Protein AF-A0A6A4FG09-F1 (afdb_monomer_lite)

Secondary structure (DSSP, 8-state):
----------------TT--HHHHHHHHHHHHHH-TTSS-GGGSPEEES--SSHHHHHHHSSTT--EEE-GGGTTS--

pLDDT: mean 78.3, std 13.07, range [40.34, 91.38]

Structure (mmCIF, N/CA/C/O backbone):
data_AF-A0A6A4FG09-F1
#
_entry.id   AF-A0A6A4FG09-F1
#
loop_
_atom_site.group_PDB
_atom_site.id
_atom_site.type_symbol
_atom_site.label_atom_id
_atom_site.label_alt_id
_atom_site.label_comp_id
_atom_site.label_asym_id
_atom_site.label_entity_id
_atom_site.label_seq_id
_atom_site.pdbx_PDB_ins_code
_atom_site.Cartn_x
_atom_site.Cartn_y
_atom_site.Cartn_z
_atom_site.occupancy
_atom_site.B_iso_or_equiv
_atom_site.auth_seq_id
_atom_site.auth_comp_id
_atom_site.auth_asym_id
_atom_site.auth_atom_id
_atom_site.pdbx_PDB_model_num
ATOM 1 N N . MET A 1 1 ? -29.542 3.509 4.114 1.00 43.19 1 MET A N 1
ATOM 2 C CA . MET A 1 1 ? -28.425 4.291 4.681 1.00 43.19 1 MET A CA 1
ATOM 3 C C . MET A 1 1 ? -28.009 5.319 3.645 1.00 43.19 1 MET A C 1
ATOM 5 O O . MET A 1 1 ? -27.461 4.933 2.626 1.00 43.19 1 MET A O 1
ATOM 9 N N . THR A 1 2 ? -28.319 6.598 3.848 1.00 55.28 2 THR A N 1
ATOM 10 C CA . THR A 1 2 ? -27.792 7.694 3.016 1.00 55.28 2 THR A CA 1
ATOM 11 C C . THR A 1 2 ? -26.471 8.159 3.625 1.00 55.28 2 THR A C 1
ATOM 13 O O . THR A 1 2 ? -26.366 9.265 4.147 1.00 55.28 2 THR A O 1
ATOM 16 N N . GLY A 1 3 ? -25.490 7.255 3.678 1.00 56.34 3 GLY A N 1
ATOM 17 C CA . GLY A 1 3 ? -24.134 7.631 4.054 1.00 56.34 3 GLY A CA 1
ATOM 18 C C . GLY A 1 3 ? -23.549 8.426 2.898 1.00 56.34 3 GLY A C 1
ATOM 19 O O . GLY A 1 3 ? -23.458 7.902 1.791 1.00 56.34 3 GLY A O 1
ATOM 20 N N . ALA A 1 4 ? -23.215 9.695 3.118 1.00 68.38 4 ALA A N 1
ATOM 21 C CA . ALA A 1 4 ? -22.418 10.430 2.151 1.00 68.38 4 ALA A CA 1
ATOM 22 C C . ALA A 1 4 ? -21.055 9.731 2.072 1.00 68.38 4 ALA A C 1
ATOM 24 O O . AL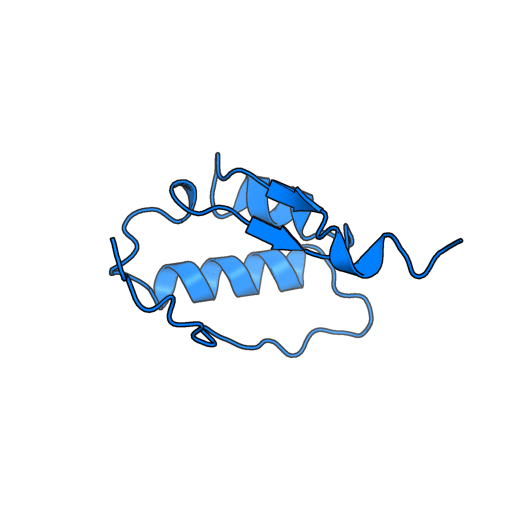A A 1 4 ? -20.279 9.783 3.024 1.00 68.38 4 ALA A O 1
ATOM 25 N N . ASN A 1 5 ? -20.793 9.024 0.973 1.00 76.56 5 ASN A N 1
ATOM 26 C CA . ASN A 1 5 ? -19.466 8.487 0.706 1.00 76.56 5 ASN A CA 1
ATOM 27 C C . ASN A 1 5 ? -18.534 9.683 0.510 1.00 76.56 5 ASN A C 1
ATOM 29 O O . ASN A 1 5 ? -18.679 10.431 -0.456 1.00 76.56 5 ASN A O 1
ATOM 33 N N . VAL A 1 6 ? -17.617 9.893 1.450 1.00 79.31 6 VAL A N 1
ATOM 34 C CA . VAL A 1 6 ? -16.619 10.956 1.356 1.00 79.31 6 VAL A CA 1
ATOM 35 C C . VAL A 1 6 ? -15.347 10.351 0.785 1.00 79.31 6 VAL A C 1
ATOM 37 O O . VAL A 1 6 ? -14.790 9.416 1.355 1.00 79.31 6 VAL A O 1
ATOM 40 N N . ILE A 1 7 ? -14.893 10.887 -0.345 1.00 83.00 7 ILE A N 1
ATOM 41 C CA . ILE A 1 7 ? -13.599 10.541 -0.930 1.00 83.00 7 ILE A CA 1
ATOM 42 C C . ILE A 1 7 ? -12.581 11.547 -0.403 1.00 83.00 7 ILE A C 1
ATOM 44 O O . ILE A 1 7 ? -12.741 12.752 -0.596 1.00 83.00 7 ILE A O 1
ATOM 48 N N . LEU A 1 8 ? -11.543 11.051 0.269 1.00 83.25 8 LEU A N 1
ATOM 49 C CA . LEU A 1 8 ? -10.461 11.862 0.820 1.00 83.25 8 LEU A CA 1
ATOM 50 C C . LEU A 1 8 ? -9.130 11.417 0.223 1.00 83.25 8 LEU A C 1
ATOM 52 O O . LEU A 1 8 ? -8.839 10.225 0.150 1.00 83.25 8 LEU A O 1
ATOM 56 N N . ILE A 1 9 ? -8.305 12.387 -0.163 1.00 87.19 9 ILE A N 1
ATOM 57 C CA . ILE A 1 9 ? -6.912 12.129 -0.525 1.00 87.19 9 ILE A CA 1
ATOM 58 C C . ILE A 1 9 ? -6.127 11.979 0.779 1.00 87.19 9 ILE A C 1
ATOM 60 O O . ILE A 1 9 ? -6.030 12.929 1.552 1.00 87.19 9 ILE A O 1
ATOM 64 N N . ILE A 1 10 ? -5.584 10.785 1.022 1.00 84.38 10 ILE A N 1
ATOM 65 C CA . ILE A 1 10 ? -4.859 10.458 2.263 1.00 84.38 10 ILE A CA 1
ATOM 66 C C . ILE A 1 10 ? -3.343 10.682 2.166 1.00 84.38 10 ILE A C 1
ATOM 68 O O . ILE A 1 10 ? -2.663 10.727 3.185 1.00 84.38 10 ILE A O 1
ATOM 72 N N . GLY A 1 11 ? -2.805 10.835 0.954 1.00 87.25 11 GLY A N 1
ATOM 73 C CA . GLY A 1 11 ? -1.382 11.059 0.724 1.00 87.25 11 GLY A CA 1
ATOM 74 C C . GLY A 1 11 ? -1.030 11.102 -0.759 1.00 87.25 11 GLY A C 1
ATOM 75 O O . GLY A 1 11 ? -1.828 10.710 -1.609 1.00 87.25 11 GLY A O 1
ATOM 76 N N . PHE A 1 12 ? 0.178 11.577 -1.057 1.00 90.06 12 PHE A N 1
ATOM 77 C CA . PHE A 1 12 ? 0.783 11.513 -2.385 1.00 90.06 12 PHE A CA 1
ATOM 78 C C . PHE A 1 12 ? 2.261 11.141 -2.255 1.00 90.06 12 PHE A C 1
ATOM 80 O O . PHE A 1 12 ? 2.905 11.465 -1.256 1.00 90.06 12 PHE A O 1
ATOM 87 N N . ALA A 1 13 ? 2.797 10.472 -3.271 1.00 86.69 13 ALA A N 1
ATOM 88 C CA . ALA A 1 13 ? 4.214 10.167 -3.387 1.00 86.69 13 ALA A CA 1
ATOM 89 C C . ALA A 1 13 ? 4.704 10.560 -4.779 1.00 86.69 13 ALA A C 1
ATOM 91 O O . ALA A 1 13 ? 3.976 10.431 -5.761 1.00 86.69 13 ALA A O 1
ATOM 92 N N . ILE A 1 14 ? 5.943 11.037 -4.846 1.00 86.12 14 ILE A N 1
ATOM 93 C CA . ILE A 1 14 ? 6.660 11.233 -6.103 1.00 86.12 14 ILE A CA 1
ATOM 94 C C . ILE A 1 14 ? 7.673 10.100 -6.171 1.00 86.12 14 ILE A C 1
ATOM 96 O O . ILE A 1 14 ? 8.635 10.083 -5.405 1.00 86.12 14 ILE A O 1
ATOM 100 N N . SER A 1 15 ? 7.403 9.129 -7.033 1.00 79.56 15 SER A N 1
ATOM 101 C CA . SER A 1 15 ? 8.274 7.985 -7.268 1.00 79.56 15 SER A CA 1
ATOM 102 C C . SER A 1 15 ? 9.252 8.271 -8.399 1.00 79.56 15 SER A C 1
ATOM 104 O O . SER A 1 15 ? 9.089 9.187 -9.214 1.00 79.56 15 SER A O 1
ATOM 106 N N . ASN A 1 16 ? 10.282 7.439 -8.468 1.00 76.56 16 ASN A N 1
ATOM 107 C CA . ASN A 1 16 ? 11.137 7.388 -9.641 1.00 76.56 16 ASN A CA 1
ATOM 108 C C . ASN A 1 16 ? 10.314 6.817 -10.812 1.00 76.56 16 ASN A C 1
ATOM 110 O O . ASN A 1 16 ? 9.362 6.073 -10.585 1.00 76.56 16 ASN A O 1
ATOM 114 N N . ALA A 1 17 ? 10.701 7.077 -12.067 1.00 70.06 17 ALA A N 1
ATOM 115 C CA . ALA A 1 17 ? 9.928 6.664 -13.255 1.00 70.06 17 ALA A CA 1
ATOM 116 C C . ALA A 1 17 ? 9.571 5.157 -13.325 1.00 70.06 17 ALA A C 1
ATOM 118 O O . ALA A 1 17 ? 8.714 4.756 -14.111 1.00 70.06 17 ALA A O 1
ATOM 119 N N . ALA A 1 18 ? 10.242 4.3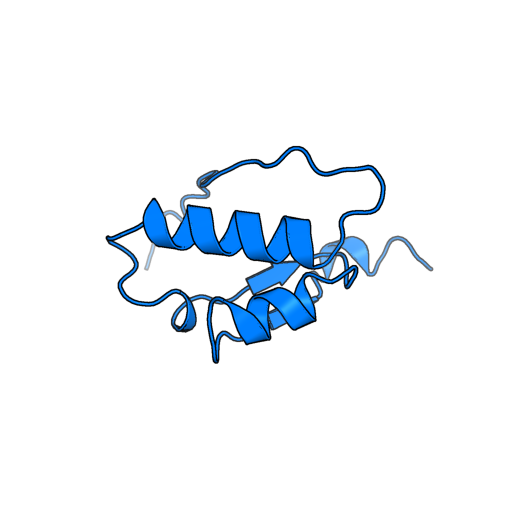21 -12.529 1.00 70.88 18 ALA A N 1
ATOM 120 C CA . ALA A 1 18 ? 10.018 2.887 -12.450 1.00 70.88 18 ALA A CA 1
ATOM 121 C C . ALA A 1 18 ? 8.859 2.459 -11.525 1.00 70.88 18 ALA A C 1
ATOM 123 O O . ALA A 1 18 ? 8.385 1.343 -11.724 1.00 70.88 18 ALA A O 1
ATOM 124 N N . GLU A 1 19 ? 8.416 3.287 -10.560 1.00 71.12 19 GLU A N 1
ATOM 125 C CA . GLU A 1 19 ? 7.392 2.934 -9.547 1.00 71.12 19 GLU A CA 1
ATOM 126 C C . GLU A 1 19 ? 7.612 1.522 -8.977 1.00 71.12 19 GLU A C 1
ATOM 128 O O . GLU A 1 19 ? 6.809 0.620 -9.200 1.00 71.12 19 GLU A O 1
ATOM 133 N N . ASN A 1 20 ? 8.751 1.283 -8.325 1.00 83.50 20 ASN A N 1
ATOM 134 C CA . ASN A 1 20 ? 9.133 -0.071 -7.923 1.00 83.50 20 ASN A CA 1
ATOM 135 C C . ASN A 1 20 ? 8.551 -0.467 -6.548 1.00 83.50 20 ASN A C 1
ATOM 137 O O . ASN A 1 20 ? 7.923 0.327 -5.848 1.00 83.50 20 ASN A O 1
ATOM 141 N N . GLY A 1 21 ? 8.773 -1.720 -6.141 1.00 87.06 21 GLY A N 1
ATOM 142 C CA . GLY A 1 21 ? 8.288 -2.218 -4.850 1.00 87.06 21 GLY A CA 1
ATOM 143 C C . GLY A 1 21 ? 8.860 -1.483 -3.630 1.00 87.06 21 GLY A C 1
ATOM 144 O O . GLY A 1 21 ? 8.200 -1.446 -2.596 1.00 87.06 21 GLY A O 1
ATOM 145 N N . ASP A 1 22 ? 10.047 -0.877 -3.718 1.00 89.31 22 ASP A N 1
ATOM 146 C CA . ASP A 1 22 ? 10.632 -0.128 -2.599 1.00 89.31 22 ASP A CA 1
ATOM 147 C C . ASP A 1 22 ? 9.910 1.205 -2.382 1.00 89.31 22 ASP A C 1
ATOM 149 O O . ASP A 1 22 ? 9.582 1.535 -1.240 1.00 89.31 22 ASP A O 1
ATOM 153 N N . ASP A 1 23 ? 9.570 1.910 -3.466 1.00 89.38 23 ASP A N 1
ATOM 154 C CA . ASP A 1 23 ? 8.768 3.138 -3.419 1.00 89.38 23 ASP A CA 1
ATOM 155 C C . ASP A 1 23 ? 7.392 2.861 -2.781 1.00 89.38 23 ASP A C 1
ATOM 157 O O . ASP A 1 23 ? 6.951 3.580 -1.878 1.00 89.38 23 ASP A O 1
ATOM 161 N N . TRP A 1 24 ? 6.739 1.762 -3.181 1.00 89.44 24 TRP A N 1
ATOM 162 C CA . TRP A 1 24 ? 5.460 1.334 -2.606 1.00 89.44 24 TRP A CA 1
ATOM 163 C C . TRP A 1 24 ? 5.576 0.898 -1.145 1.00 89.44 24 TRP A C 1
ATOM 165 O O . TRP A 1 24 ? 4.738 1.279 -0.324 1.00 89.44 24 TRP A O 1
ATOM 175 N N . ASN A 1 25 ? 6.612 0.132 -0.792 1.00 91.38 25 ASN A N 1
ATOM 176 C CA . ASN A 1 25 ? 6.862 -0.276 0.592 1.00 91.38 25 ASN A CA 1
ATOM 177 C C . ASN A 1 25 ? 7.035 0.945 1.497 1.00 91.38 25 ASN A C 1
ATOM 179 O O . ASN A 1 25 ? 6.449 1.002 2.581 1.00 91.38 25 ASN A O 1
ATOM 183 N N . TRP A 1 26 ? 7.819 1.927 1.050 1.00 90.56 26 TRP A N 1
ATOM 184 C CA . TRP A 1 26 ? 8.027 3.171 1.777 1.00 90.56 26 TRP A CA 1
ATOM 185 C C . TRP A 1 26 ? 6.715 3.944 1.943 1.00 90.56 26 TRP A C 1
ATOM 187 O O . TRP A 1 26 ? 6.363 4.306 3.068 1.00 90.56 26 TRP A O 1
ATOM 197 N N . PHE A 1 27 ? 5.956 4.141 0.861 1.00 90.88 27 PHE A N 1
ATOM 198 C CA . PHE A 1 27 ? 4.713 4.909 0.903 1.00 90.88 27 PHE A CA 1
ATOM 199 C C . PHE A 1 27 ? 3.658 4.271 1.814 1.00 90.88 27 PHE A C 1
ATOM 201 O O . PHE A 1 27 ? 3.068 4.956 2.653 1.00 90.88 27 PHE A O 1
ATOM 208 N N . LEU A 1 28 ? 3.451 2.954 1.710 1.00 89.44 28 LEU A N 1
ATOM 209 C CA . LEU A 1 28 ? 2.514 2.226 2.570 1.00 89.44 28 LEU A CA 1
ATOM 210 C C . LEU A 1 28 ? 2.948 2.277 4.040 1.00 89.44 28 LEU A C 1
ATOM 212 O O . LEU A 1 28 ? 2.105 2.454 4.919 1.00 89.44 28 LEU A O 1
ATOM 216 N N . SER A 1 29 ? 4.255 2.197 4.311 1.00 89.75 29 SER A N 1
ATOM 217 C CA . SER A 1 29 ? 4.783 2.303 5.678 1.00 89.75 29 SER A CA 1
ATOM 218 C C . SER A 1 29 ? 4.523 3.694 6.261 1.00 89.75 29 SER A C 1
ATOM 220 O O . SER A 1 29 ? 3.996 3.812 7.365 1.00 89.75 29 SER A O 1
ATOM 222 N N . LYS A 1 30 ? 4.796 4.758 5.493 1.00 90.50 30 LYS A N 1
ATOM 223 C CA . LYS A 1 30 ? 4.525 6.144 5.911 1.00 90.50 30 LYS A CA 1
ATOM 224 C C . LYS A 1 30 ? 3.040 6.420 6.100 1.00 90.50 30 LYS A C 1
ATOM 226 O O . LYS A 1 30 ? 2.666 7.115 7.039 1.00 90.50 30 LYS A O 1
ATOM 231 N N . THR A 1 31 ? 2.200 5.834 5.255 1.00 87.81 31 THR A N 1
ATOM 232 C CA . THR A 1 31 ? 0.743 5.916 5.390 1.00 87.81 31 THR A CA 1
ATOM 233 C C . THR A 1 31 ? 0.278 5.242 6.684 1.00 87.81 31 THR A C 1
ATOM 235 O O . THR A 1 31 ? -0.520 5.823 7.412 1.00 87.81 31 THR A O 1
ATOM 238 N N . SER A 1 32 ? 0.822 4.065 7.021 1.00 84.31 32 SER A N 1
ATOM 239 C CA . SER A 1 32 ? 0.522 3.375 8.285 1.00 84.31 32 SER A CA 1
ATOM 240 C C . SER A 1 32 ? 0.913 4.203 9.509 1.00 84.31 32 SER A C 1
ATOM 242 O O . SER A 1 32 ? 0.156 4.267 10.471 1.00 84.31 32 SER A O 1
ATOM 244 N N . GLU A 1 33 ? 2.092 4.829 9.478 1.00 86.06 33 GLU A N 1
ATOM 245 C CA . GLU A 1 33 ? 2.581 5.693 10.560 1.00 86.06 33 GLU A CA 1
ATOM 246 C C . GLU A 1 33 ? 1.707 6.950 10.726 1.00 86.06 33 GLU A C 1
ATOM 248 O O . GLU A 1 33 ? 1.448 7.385 11.848 1.00 86.06 33 GLU A O 1
ATOM 253 N N . ALA A 1 34 ? 1.251 7.539 9.615 1.00 87.06 34 ALA A N 1
ATOM 254 C CA . ALA A 1 34 ? 0.487 8.786 9.603 1.00 87.06 34 ALA A CA 1
ATOM 255 C C . ALA A 1 34 ? -1.007 8.610 9.922 1.00 87.06 34 ALA A C 1
ATOM 257 O O . ALA A 1 34 ? -1.672 9.587 10.272 1.00 87.06 34 ALA A O 1
ATOM 258 N N . LEU A 1 35 ? -1.540 7.387 9.815 1.00 83.12 35 LEU A N 1
ATOM 259 C CA . LEU A 1 35 ? -2.950 7.066 10.052 1.00 83.12 35 LEU A CA 1
ATOM 260 C C . LEU A 1 35 ? -3.127 6.158 11.283 1.00 83.12 35 LEU A C 1
ATOM 262 O O . LEU A 1 35 ? -3.650 5.052 11.156 1.00 83.12 35 LEU A O 1
ATOM 266 N N . PRO A 1 36 ? -2.772 6.615 12.500 1.00 74.75 36 PRO A N 1
ATOM 267 C CA . PRO A 1 36 ? -2.869 5.799 13.714 1.00 74.75 36 PRO A CA 1
ATOM 268 C C . PRO A 1 36 ? -4.315 5.435 14.088 1.00 74.75 36 PRO A C 1
ATOM 270 O O . PRO A 1 36 ? -4.540 4.531 14.888 1.00 74.75 36 PRO A O 1
ATOM 273 N N . CYS A 1 37 ? -5.307 6.137 13.525 1.00 73.12 37 CYS A N 1
ATOM 274 C CA . CYS A 1 37 ? -6.723 5.807 13.677 1.00 73.12 37 CYS A CA 1
ATOM 275 C C . CYS A 1 37 ? -7.141 4.559 12.887 1.00 73.12 37 CYS A C 1
ATOM 277 O O . CYS A 1 37 ? -8.173 3.967 13.196 1.00 73.12 37 CYS A O 1
ATOM 279 N N . ILE A 1 38 ? -6.346 4.147 11.898 1.00 73.25 38 ILE A N 1
ATOM 280 C CA . ILE A 1 38 ? -6.501 2.876 11.204 1.00 73.25 38 ILE A CA 1
ATOM 281 C C . ILE A 1 38 ? -5.563 1.901 11.907 1.00 73.25 38 ILE A C 1
ATOM 283 O O . ILE A 1 38 ? -4.399 1.749 11.550 1.00 73.25 38 ILE A O 1
ATOM 287 N N . SER A 1 39 ? -6.079 1.276 12.966 1.00 63.88 39 SER A N 1
ATOM 288 C CA . SER A 1 39 ? -5.320 0.404 13.871 1.00 63.88 39 SER A CA 1
ATOM 289 C C . SER A 1 39 ? -4.622 -0.759 13.169 1.00 63.88 39 SER A C 1
ATOM 291 O O . SER A 1 39 ? -3.643 -1.290 13.691 1.00 63.88 39 SER A O 1
ATOM 293 N N . ASN A 1 40 ? -5.111 -1.153 11.993 1.00 75.00 40 ASN A N 1
ATOM 294 C CA . ASN A 1 40 ? -4.477 -2.152 11.159 1.00 75.00 40 ASN A CA 1
ATOM 295 C C . ASN A 1 40 ? -4.782 -1.876 9.684 1.00 75.00 40 ASN A C 1
ATOM 297 O O . ASN A 1 40 ? -5.927 -1.981 9.249 1.00 75.00 40 ASN A O 1
ATOM 301 N N . LEU A 1 41 ? -3.757 -1.563 8.889 1.00 76.38 41 LEU A N 1
ATOM 302 C CA . LEU A 1 41 ? -3.934 -1.424 7.442 1.00 76.38 41 LEU A CA 1
ATOM 303 C C . LEU A 1 41 ? -4.425 -2.729 6.783 1.00 76.38 41 LEU A C 1
ATOM 305 O O . LEU A 1 41 ? -4.966 -2.665 5.684 1.00 76.38 41 LEU A O 1
ATOM 309 N N . ALA A 1 42 ? -4.282 -3.894 7.431 1.00 80.19 42 ALA A N 1
ATOM 310 C CA . ALA A 1 42 ? -4.843 -5.153 6.932 1.00 80.19 42 ALA A CA 1
ATOM 311 C C . ALA A 1 42 ? -6.382 -5.183 6.910 1.00 80.19 42 ALA A C 1
ATOM 313 O O . ALA A 1 42 ? -6.959 -5.998 6.194 1.00 80.19 42 ALA A O 1
ATOM 314 N N . ASP A 1 43 ? -7.040 -4.277 7.638 1.00 83.00 43 ASP A N 1
ATOM 315 C CA . ASP A 1 43 ? -8.499 -4.132 7.620 1.00 83.00 43 ASP A CA 1
ATOM 316 C C . ASP A 1 43 ? -8.987 -3.340 6.391 1.00 83.00 43 ASP A C 1
ATOM 318 O O . ASP A 1 43 ? -10.191 -3.230 6.147 1.00 83.00 43 ASP A O 1
ATOM 322 N N . LEU A 1 44 ? -8.063 -2.768 5.610 1.00 85.62 44 LEU A N 1
ATOM 323 C CA . LEU A 1 44 ? -8.373 -2.005 4.409 1.00 85.62 44 LEU A CA 1
ATOM 324 C C . LEU A 1 44 ? -8.341 -2.876 3.157 1.00 85.62 44 LEU A C 1
ATOM 326 O O . LEU A 1 44 ? -7.568 -3.824 3.036 1.00 85.62 44 LEU A O 1
ATOM 330 N N . PHE A 1 45 ? -9.138 -2.475 2.170 1.00 87.75 45 PHE A N 1
ATOM 331 C CA . PHE A 1 45 ? -9.066 -3.013 0.820 1.00 87.75 45 PHE A CA 1
ATOM 332 C C . PHE A 1 45 ? -8.210 -2.111 -0.065 1.00 87.75 45 PHE A C 1
ATOM 334 O O . PHE A 1 45 ? -8.486 -0.916 -0.187 1.00 87.75 45 PHE A O 1
ATOM 341 N N . PHE A 1 46 ? -7.198 -2.687 -0.710 1.00 88.50 46 P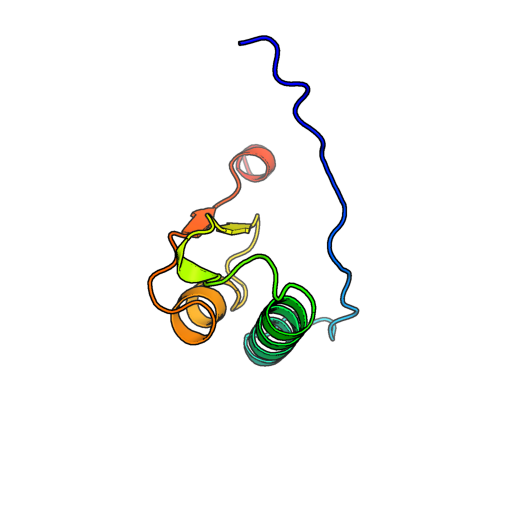HE A N 1
ATOM 342 C CA . PHE A 1 46 ? -6.331 -1.968 -1.639 1.00 88.50 46 PHE A CA 1
ATOM 343 C C . PHE A 1 46 ? -6.742 -2.238 -3.083 1.00 88.50 46 PHE A C 1
ATOM 345 O O . PHE A 1 46 ? -7.038 -3.368 -3.473 1.00 88.50 46 PHE A O 1
ATOM 352 N N . MET A 1 47 ? -6.725 -1.187 -3.898 1.00 88.81 47 MET A N 1
ATOM 353 C CA . MET A 1 47 ? -7.027 -1.272 -5.319 1.00 88.81 47 MET A CA 1
ATOM 354 C C . MET A 1 47 ? -6.051 -0.408 -6.112 1.00 88.81 47 MET A C 1
ATOM 356 O O . MET A 1 47 ? -5.816 0.741 -5.744 1.00 88.81 47 MET A O 1
ATOM 360 N N . SER A 1 48 ? -5.494 -0.943 -7.198 1.00 86.50 48 SER A N 1
ATOM 361 C CA . SER A 1 48 ? -4.631 -0.186 -8.113 1.00 86.50 48 SER A CA 1
ATOM 362 C C . SER A 1 48 ? -4.790 -0.666 -9.551 1.00 86.50 48 SER A C 1
ATOM 364 O O . SER A 1 48 ? -5.119 -1.816 -9.814 1.00 86.50 48 SER A O 1
ATOM 366 N N . ASP A 1 49 ? -4.602 0.249 -10.489 1.00 79.75 49 ASP A N 1
ATOM 367 C CA . ASP A 1 49 ? -4.572 0.032 -11.933 1.00 79.75 49 ASP A CA 1
ATOM 368 C C . ASP A 1 49 ? -3.298 -0.675 -12.424 1.00 79.75 49 ASP A C 1
ATOM 370 O O . ASP A 1 49 ? -3.276 -1.193 -13.540 1.00 79.75 49 ASP A O 1
ATOM 374 N N . ARG A 1 50 ? -2.240 -0.720 -11.605 1.00 69.88 50 ARG A N 1
ATOM 375 C CA . ARG A 1 50 ? -0.928 -1.267 -11.970 1.00 69.88 50 ARG A CA 1
ATOM 376 C C . ARG A 1 50 ? -0.504 -2.374 -11.020 1.00 69.88 50 ARG A C 1
ATOM 378 O O . ARG A 1 50 ? -0.639 -2.248 -9.814 1.00 69.88 50 ARG A O 1
ATOM 385 N N . ASP A 1 51 ? 0.146 -3.400 -11.563 1.00 68.50 51 ASP A N 1
ATOM 386 C CA . ASP A 1 51 ? 0.860 -4.423 -10.785 1.00 68.50 51 ASP A CA 1
ATOM 387 C C . ASP A 1 51 ? 2.389 -4.213 -10.825 1.00 68.50 51 ASP A C 1
ATOM 389 O O . ASP A 1 51 ? 3.187 -5.146 -10.888 1.00 68.50 51 ASP A O 1
ATOM 393 N N . LYS A 1 52 ? 2.847 -2.953 -10.848 1.00 72.81 52 LYS A N 1
ATOM 394 C CA . LYS A 1 52 ? 4.283 -2.623 -10.811 1.00 72.81 52 LYS A CA 1
ATOM 395 C C . LYS A 1 52 ? 4.782 -2.599 -9.368 1.00 72.81 52 LYS A C 1
ATOM 397 O O . LYS A 1 52 ? 5.087 -1.558 -8.814 1.00 72.81 52 LYS A O 1
ATOM 402 N N . GLY A 1 53 ? 4.793 -3.751 -8.706 1.00 78.94 53 GLY A N 1
ATOM 403 C CA . GLY A 1 53 ? 5.339 -3.871 -7.350 1.00 78.94 53 GLY A CA 1
ATOM 404 C C . GLY A 1 53 ? 4.393 -3.472 -6.211 1.00 78.94 53 GLY A C 1
ATOM 405 O O . GLY A 1 53 ? 4.674 -3.829 -5.072 1.00 78.94 53 GLY A O 1
ATOM 406 N N . ILE A 1 54 ? 3.241 -2.851 -6.480 1.00 86.44 54 ILE A N 1
ATOM 407 C CA . ILE A 1 54 ? 2.265 -2.544 -5.424 1.00 86.44 54 ILE A CA 1
ATOM 408 C C . ILE A 1 54 ? 1.655 -3.809 -4.804 1.00 86.44 54 ILE A C 1
ATOM 410 O O . ILE A 1 54 ? 1.554 -3.892 -3.584 1.00 86.44 54 ILE A O 1
ATOM 414 N N . THR A 1 55 ? 1.321 -4.835 -5.598 1.00 86.69 55 THR A N 1
ATOM 415 C CA . THR A 1 55 ? 0.768 -6.099 -5.079 1.00 86.69 55 THR A CA 1
ATOM 416 C C . THR A 1 55 ? 1.710 -6.782 -4.082 1.00 86.69 55 THR A C 1
ATOM 418 O O . THR A 1 55 ? 1.264 -7.108 -2.976 1.00 86.69 55 THR A O 1
ATOM 421 N N . PRO A 1 56 ? 3.008 -7.009 -4.390 1.00 87.06 56 PRO A N 1
ATOM 422 C CA . PRO A 1 56 ? 3.923 -7.568 -3.399 1.00 87.06 56 PRO A CA 1
ATOM 423 C C . PRO A 1 56 ? 4.149 -6.634 -2.199 1.00 87.06 56 PRO A C 1
ATOM 425 O O . PRO A 1 56 ? 4.336 -7.137 -1.091 1.00 87.06 56 PRO A O 1
ATOM 428 N N . SER A 1 57 ? 4.075 -5.310 -2.368 1.00 90.25 57 SER A N 1
ATOM 429 C CA . SER A 1 57 ? 4.186 -4.353 -1.258 1.00 90.25 57 SER A CA 1
ATOM 430 C C . SER A 1 57 ? 2.987 -4.377 -0.310 1.00 90.25 57 SER A C 1
ATOM 432 O O . SER A 1 57 ? 3.178 -4.389 0.906 1.00 90.25 57 SER A O 1
ATOM 434 N N . VAL A 1 58 ? 1.761 -4.482 -0.832 1.00 89.31 58 VAL A N 1
ATOM 435 C CA . VAL A 1 58 ? 0.541 -4.662 -0.025 1.00 89.31 58 VAL A CA 1
ATOM 436 C C . VAL A 1 58 ? 0.598 -5.984 0.745 1.00 89.31 58 VAL A C 1
ATOM 438 O O . VAL A 1 58 ? 0.244 -6.041 1.913 1.00 89.31 58 VAL A O 1
ATOM 441 N N . ARG A 1 59 ? 1.153 -7.054 0.167 1.00 85.62 59 ARG A N 1
ATOM 442 C CA . ARG A 1 59 ? 1.343 -8.316 0.910 1.00 85.62 59 ARG A CA 1
ATOM 443 C C . ARG A 1 59 ? 2.392 -8.225 2.023 1.00 85.62 59 ARG A C 1
ATOM 445 O O . ARG A 1 59 ? 2.379 -9.061 2.925 1.00 85.62 59 ARG A O 1
ATOM 452 N N . ARG A 1 60 ? 3.315 -7.262 1.940 1.00 85.88 60 ARG A N 1
ATOM 453 C CA . ARG A 1 60 ? 4.440 -7.104 2.872 1.00 85.88 60 ARG A CA 1
ATOM 454 C C . ARG A 1 60 ? 4.146 -6.126 4.005 1.00 85.88 60 ARG A C 1
ATOM 456 O O . ARG A 1 60 ? 4.501 -6.430 5.137 1.00 85.88 60 ARG A O 1
ATOM 463 N N . VAL A 1 61 ? 3.599 -4.950 3.699 1.00 85.88 61 VAL A N 1
ATOM 464 C CA . VAL A 1 61 ? 3.431 -3.870 4.682 1.00 85.88 61 VAL A CA 1
ATOM 465 C C . VAL A 1 61 ? 2.110 -4.048 5.438 1.00 85.88 61 VAL A C 1
ATOM 467 O O . VAL A 1 61 ? 2.154 -4.349 6.630 1.00 85.88 61 VAL A O 1
ATOM 470 N N . PRO A 1 62 ? 0.938 -3.980 4.785 1.00 82.44 62 PRO A N 1
ATOM 471 C CA . PRO A 1 62 ? -0.317 -4.373 5.407 1.00 82.44 62 PRO A CA 1
ATOM 472 C C . PRO A 1 62 ? -0.535 -5.888 5.256 1.00 82.44 62 PRO A C 1
ATOM 474 O O . PRO A 1 62 ? -1.350 -6.345 4.456 1.00 82.44 62 PRO A O 1
ATOM 477 N N . VAL A 1 63 ? 0.229 -6.688 6.010 1.00 80.31 63 VAL A N 1
ATOM 478 C CA . VAL A 1 63 ? 0.193 -8.160 5.924 1.00 80.31 63 VAL A CA 1
ATOM 479 C C . VAL A 1 63 ? -1.239 -8.679 6.076 1.00 80.31 63 VAL A C 1
ATOM 481 O O . VAL A 1 63 ? -1.862 -8.519 7.121 1.00 80.31 63 VAL A O 1
ATOM 484 N N . GLY A 1 64 ? -1.742 -9.342 5.032 1.00 79.50 64 GLY A N 1
ATOM 485 C CA . GLY A 1 64 ? -3.089 -9.918 5.004 1.00 79.50 64 GLY A CA 1
ATOM 486 C C . GLY A 1 64 ? -4.171 -9.022 4.397 1.00 79.50 64 GLY A C 1
ATOM 487 O O . GLY A 1 64 ? -5.297 -9.492 4.247 1.00 79.50 64 GLY A O 1
ATOM 488 N N . ALA A 1 65 ? -3.848 -7.789 3.992 1.00 86.56 65 ALA A N 1
ATOM 489 C CA . ALA A 1 65 ? -4.811 -6.921 3.325 1.00 86.56 65 ALA A CA 1
ATOM 490 C C . ALA A 1 65 ? -5.258 -7.499 1.969 1.00 86.56 65 ALA A C 1
ATOM 492 O O . ALA A 1 65 ? -4.412 -7.922 1.166 1.00 86.56 65 ALA A O 1
ATOM 493 N N . PRO A 1 66 ? -6.565 -7.489 1.661 1.00 86.75 66 PRO A N 1
ATOM 494 C CA . PRO A 1 66 ? -7.048 -7.824 0.331 1.00 86.75 66 PRO A CA 1
ATOM 495 C C . PRO A 1 66 ? -6.600 -6.778 -0.704 1.00 86.75 66 PRO A C 1
ATOM 497 O O . PRO A 1 66 ? -6.615 -5.572 -0.452 1.00 86.75 66 PRO A O 1
ATOM 500 N N . PHE A 1 67 ? -6.231 -7.259 -1.893 1.00 87.62 67 PHE A N 1
ATOM 501 C CA . PHE A 1 67 ? -5.839 -6.441 -3.041 1.00 87.62 67 PHE A CA 1
ATOM 50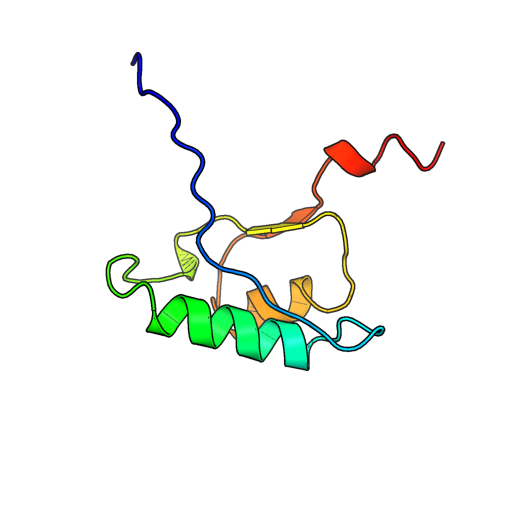2 C C . PHE A 1 67 ? -6.616 -6.860 -4.292 1.00 87.62 67 PHE A C 1
ATOM 504 O O . PHE A 1 67 ? -6.787 -8.057 -4.536 1.00 87.62 67 PHE A O 1
ATOM 511 N N . SER A 1 68 ? -7.023 -5.892 -5.114 1.00 86.44 68 SER A N 1
ATOM 512 C CA . SER A 1 68 ? -7.574 -6.134 -6.451 1.00 86.44 68 SER A CA 1
ATOM 513 C C . SER A 1 68 ? -7.055 -5.130 -7.472 1.00 86.44 68 SER A C 1
ATOM 515 O O . SER A 1 68 ? -6.735 -3.988 -7.150 1.00 86.44 68 SER A O 1
ATOM 517 N N . MET A 1 69 ? -7.063 -5.538 -8.737 1.00 82.88 69 MET A N 1
ATOM 518 C CA . MET A 1 69 ? -6.875 -4.614 -9.849 1.00 82.88 69 MET A CA 1
ATOM 519 C C . MET A 1 69 ? -8.074 -3.663 -9.963 1.00 82.88 69 MET A C 1
ATOM 521 O O . MET A 1 69 ? -9.222 -4.066 -9.750 1.00 82.88 69 MET A O 1
ATOM 525 N N . CYS A 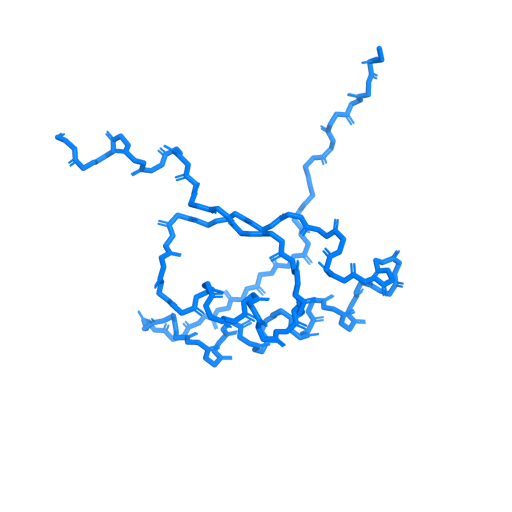1 70 ? -7.806 -2.402 -10.297 1.00 81.12 70 CYS A N 1
ATOM 526 C CA . CYS A 1 70 ? -8.819 -1.390 -10.573 1.00 81.12 70 CYS A CA 1
ATOM 527 C C . CYS A 1 70 ? -9.428 -1.619 -11.963 1.00 81.12 70 CYS A C 1
ATOM 529 O O . CYS A 1 70 ? -8.739 -1.483 -12.973 1.00 81.12 70 CYS A O 1
ATOM 531 N N . GLY A 1 71 ? -10.724 -1.943 -12.019 1.00 66.06 71 GLY A N 1
ATOM 532 C CA . GLY A 1 71 ? -11.427 -2.272 -13.267 1.00 66.06 71 GLY A CA 1
ATOM 533 C C . GLY A 1 71 ? -11.621 -1.098 -14.234 1.00 66.06 71 GLY A C 1
ATOM 534 O O . GLY A 1 71 ? -11.862 -1.324 -15.414 1.00 66.06 71 GLY A O 1
ATOM 535 N N . THR A 1 72 ? -11.474 0.150 -13.777 1.00 60.47 72 THR A N 1
ATOM 536 C CA . THR A 1 72 ? -11.686 1.351 -14.610 1.00 60.47 72 THR A CA 1
ATOM 537 C C . THR A 1 72 ? -10.651 1.502 -15.731 1.00 60.47 72 THR A C 1
ATOM 539 O O . THR A 1 72 ? -10.928 2.169 -16.718 1.00 60.47 72 THR A O 1
ATOM 542 N N . HIS A 1 73 ? -9.484 0.858 -15.610 1.00 55.62 73 HIS A N 1
ATOM 543 C CA . HIS A 1 73 ? -8.422 0.870 -16.628 1.00 55.62 73 HIS A CA 1
ATOM 544 C C . HIS A 1 73 ? -8.356 -0.433 -17.440 1.00 55.62 73 HIS A C 1
ATOM 546 O O . HIS A 1 73 ? -7.487 -0.592 -18.291 1.00 55.62 73 HIS A O 1
ATOM 552 N N . GLN A 1 74 ? -9.268 -1.380 -17.192 1.00 49.03 74 GLN A N 1
ATOM 553 C CA . GLN A 1 74 ? -9.335 -2.634 -17.946 1.00 49.03 74 GLN A CA 1
ATOM 554 C C . GLN A 1 74 ? -9.966 -2.434 -19.337 1.00 49.03 74 GLN A C 1
ATOM 556 O O . GLN A 1 74 ? -9.806 -3.282 -20.203 1.00 49.03 74 GLN A O 1
ATOM 561 N N . THR A 1 75 ? -10.636 -1.297 -19.559 1.00 46.69 75 THR A N 1
ATOM 562 C CA . THR A 1 75 ? -11.334 -0.933 -20.803 1.00 46.69 75 THR A CA 1
ATOM 563 C C . THR A 1 75 ? -10.520 -0.074 -21.778 1.00 46.69 75 THR A C 1
ATOM 565 O O . THR A 1 75 ? -11.044 0.281 -22.826 1.00 46.69 75 THR A O 1
ATOM 568 N N . GLU A 1 76 ? -9.272 0.292 -21.464 1.00 44.12 76 GLU A N 1
ATOM 569 C CA . GLU A 1 76 ? -8.414 1.091 -22.370 1.00 44.12 76 GLU A CA 1
ATOM 570 C C . GLU A 1 76 ? -7.395 0.246 -23.159 1.00 44.12 76 GLU A C 1
ATOM 572 O O . GLU A 1 76 ? -6.581 0.789 -23.903 1.00 44.12 76 GLU A O 1
ATOM 577 N N . CYS A 1 77 ? -7.447 -1.082 -23.016 1.00 42.81 77 CYS A N 1
ATOM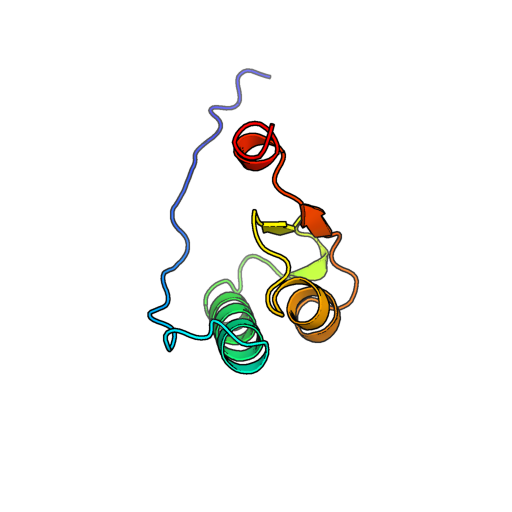 578 C CA . CYS A 1 77 ? -6.554 -2.031 -23.688 1.00 42.81 77 CYS A CA 1
ATOM 579 C C . CYS A 1 77 ? -7.305 -3.055 -24.563 1.00 42.81 77 CYS A C 1
ATOM 581 O O . CYS A 1 77 ? -6.809 -4.171 -24.717 1.00 42.81 77 CYS A O 1
ATOM 583 N N . ASP A 1 78 ? -8.455 -2.670 -25.125 1.00 40.34 78 ASP A N 1
ATOM 584 C CA . ASP A 1 78 ? -9.115 -3.372 -26.240 1.00 40.34 78 ASP A CA 1
ATOM 585 C C . ASP A 1 78 ? -9.091 -2.505 -27.511 1.00 40.34 78 ASP A C 1
ATOM 587 O O . ASP A 1 78 ? -9.489 -1.317 -27.431 1.00 40.34 78 ASP A O 1
#

Sequence (78 aa):
MTGANVILIIGFAISNAAENGDDWNWFLSKTSEALPCISNLADLFFMSDRDKGITPSVRRVPVGAPFSMCGTHQTECD

Organism: NCBI:txid129364

Radius of gyration: 13.8 Å; chains: 1; bounding box: 40×22×40 Å

Foldseek 3Di:
DPPPPDDDDQDDDDDDPQCALVSLLVVLQVSCVSPVVCVACLVDEEEEQDPRNNVVSCCPRRPNHHYDYDCVNVPVPD